Protein AF-A0A543DZI5-F1 (afdb_monomer)

pLDDT: mean 74.72, std 18.53, range [35.56, 98.25]

Solvent-accessible surface area (backbone atoms only — not comparable to full-atom values): 7127 Å² total; per-residue (Å²): 140,82,82,80,81,78,82,77,82,77,76,78,82,79,47,74,64,57,53,44,56,67,58,48,46,56,52,52,51,49,52,52,50,52,51,44,68,60,46,51,62,59,71,72,46,80,83,77,89,53,93,92,56,83,83,88,65,78,94,78,85,89,71,99,50,77,84,76,57,74,75,77,78,87,83,84,87,84,85,84,87,83,86,80,69,88,87,72,88,88,74,88,87,88,82,86,131

Secondary structure (DSSP, 8-state):
---------------HHHHHHHHHHHHHHHHHHHHHHHHHHHHTSPPPP-TTS---SPP----S-SSSS-PPPS-----------S-----------

Sequence (97 aa):
MKCPQGRRLSFRHVSVWETILFFVVPSVALYLGIVLLVVAPRMARRPRYRVGQPWPHAPIWWTANPQGAQLPAADHHPTAVTGARAGTERGGARGSW

Organism: NCBI:txid630975

Foldseek 3Di:
DDDDDDDDPPDDDQDPVNVCCVPVVVVVVVVVVVVCVVVVVVVVDDDDDDPPDPDPDDDDDDDPDPVRPCPDPPDDDDDDPDDDDDDDDPDDDDDDD

InterPro domains:
  IPR060829 Aa3-type cytochrome oxidase subunit CtaJ [NF050118] (15-97)

Structure (mmCIF, N/CA/C/O backbone):
data_AF-A0A543DZI5-F1
#
_entry.id   AF-A0A543DZI5-F1
#
loop_
_atom_site.group_PDB
_atom_site.id
_atom_site.type_symbol
_atom_site.label_atom_id
_atom_site.label_alt_id
_atom_site.label_comp_id
_atom_site.label_asym_id
_atom_site.label_entity_id
_atom_site.label_seq_id
_atom_site.pdbx_PDB_ins_code
_atom_site.Cartn_x
_atom_site.Cartn_y
_atom_site.Cartn_z
_atom_site.occupancy
_atom_site.B_iso_or_equiv
_atom_site.auth_seq_id
_atom_site.auth_comp_id
_atom_site.auth_asym_id
_atom_site.auth_atom_id
_atom_site.pdbx_PDB_model_num
ATOM 1 N N . MET A 1 1 ? -21.995 32.974 63.625 1.00 53.75 1 MET A N 1
ATOM 2 C CA . MET A 1 1 ? -21.387 31.707 63.157 1.00 53.75 1 MET A CA 1
ATOM 3 C C . MET A 1 1 ? -21.916 31.404 61.760 1.00 53.75 1 MET A C 1
ATOM 5 O O . MET A 1 1 ? -23.112 31.203 61.615 1.00 53.75 1 MET A O 1
ATOM 9 N N . LYS A 1 2 ? -21.074 31.483 60.721 1.00 55.44 2 LYS A N 1
ATOM 10 C CA . LYS A 1 2 ? -21.460 31.276 59.311 1.00 55.44 2 LYS A CA 1
ATOM 11 C C . LYS A 1 2 ? -20.929 29.903 58.885 1.00 55.44 2 LYS A C 1
ATOM 13 O O . LYS A 1 2 ? -19.719 29.706 58.900 1.00 55.44 2 LYS A O 1
ATOM 18 N N . CYS A 1 3 ? -21.812 28.952 58.582 1.00 57.44 3 CYS A N 1
ATOM 19 C CA . CYS A 1 3 ? -21.397 27.639 58.079 1.00 57.44 3 CYS A CA 1
ATOM 20 C C . CYS A 1 3 ? -20.804 27.772 56.664 1.00 57.44 3 CYS A C 1
ATOM 22 O O . CYS A 1 3 ? -21.391 28.476 55.835 1.00 57.44 3 CYS A O 1
ATOM 24 N N . PRO A 1 4 ? -19.674 27.108 56.360 1.00 69.19 4 PRO A N 1
ATOM 25 C CA . PRO A 1 4 ? -19.112 27.112 55.020 1.00 69.19 4 PRO A CA 1
ATOM 26 C C . PRO A 1 4 ? -19.954 26.219 54.101 1.00 69.19 4 PRO A C 1
ATOM 28 O O . PRO A 1 4 ? -20.154 25.033 54.354 1.00 69.19 4 PRO A O 1
ATOM 31 N N . GLN A 1 5 ? -20.457 26.822 53.027 1.00 67.62 5 GLN A N 1
ATOM 32 C CA . GLN A 1 5 ? -21.112 26.151 51.906 1.00 67.62 5 GLN A CA 1
ATOM 33 C C . GLN A 1 5 ? -20.207 25.036 51.356 1.00 67.62 5 GLN A C 1
ATOM 35 O O . GLN A 1 5 ? -19.126 25.298 50.825 1.00 67.62 5 GLN A O 1
ATOM 40 N N . GLY A 1 6 ? -20.654 23.788 51.507 1.00 62.84 6 GLY A N 1
ATOM 41 C CA . GLY A 1 6 ? -19.971 22.606 50.996 1.00 62.84 6 GLY A CA 1
ATOM 42 C C . GLY A 1 6 ? -19.879 22.645 49.473 1.00 62.84 6 GLY A C 1
ATOM 43 O O . GLY A 1 6 ? -20.889 22.716 48.771 1.00 62.84 6 GLY A O 1
ATOM 44 N N . ARG A 1 7 ? -18.650 22.600 48.958 1.00 67.56 7 ARG A N 1
ATOM 45 C CA . ARG A 1 7 ? -18.345 22.563 47.527 1.00 67.56 7 ARG A CA 1
ATOM 46 C C . ARG A 1 7 ? -18.902 21.259 46.944 1.00 67.56 7 ARG A C 1
ATOM 48 O O . ARG A 1 7 ? -18.351 20.189 47.184 1.00 67.56 7 ARG A O 1
ATOM 55 N N . ARG A 1 8 ? -20.013 21.335 46.206 1.00 65.69 8 ARG A N 1
ATOM 56 C CA . ARG A 1 8 ? -20.570 20.180 45.490 1.00 65.69 8 ARG A CA 1
ATOM 57 C C . ARG A 1 8 ? -19.593 19.779 44.386 1.00 65.69 8 ARG A C 1
ATOM 59 O O . ARG A 1 8 ? -19.384 20.530 43.438 1.00 65.69 8 ARG A O 1
ATOM 66 N N . LEU A 1 9 ? -18.985 18.606 44.524 1.00 63.66 9 LEU A N 1
ATOM 67 C CA . LEU A 1 9 ? -18.251 17.966 43.439 1.00 63.66 9 LEU A CA 1
ATOM 68 C C . LEU A 1 9 ? -19.283 17.516 42.402 1.00 63.66 9 LEU A C 1
ATOM 70 O O . LEU A 1 9 ? -19.989 16.529 42.595 1.00 63.66 9 LEU A O 1
ATOM 74 N N . SER A 1 10 ? -19.425 18.300 41.337 1.00 65.38 10 SER A N 1
ATOM 75 C CA . SER A 1 10 ? -20.261 17.941 40.197 1.00 65.38 10 SER A CA 1
ATOM 76 C C . SER A 1 10 ? -19.555 16.840 39.412 1.00 65.38 10 SER A C 1
ATOM 78 O O . SER A 1 10 ? -18.687 17.120 38.587 1.00 65.38 10 SER A O 1
ATOM 80 N N . PHE A 1 11 ? -19.909 15.584 39.676 1.00 60.81 11 PHE A N 1
ATOM 81 C CA . PHE A 1 11 ? -19.508 14.466 38.829 1.00 60.81 11 PHE A CA 1
ATOM 82 C C . PHE A 1 11 ? -20.191 14.627 37.472 1.00 60.81 11 PHE A C 1
ATOM 84 O O . PHE A 1 11 ? -21.397 14.426 37.334 1.00 60.81 11 PHE A O 1
ATOM 91 N N . ARG A 1 12 ? -19.420 15.049 36.466 1.00 76.06 12 ARG A N 1
ATOM 92 C CA . ARG A 1 12 ? -19.873 15.072 35.075 1.00 76.06 12 ARG A CA 1
ATOM 93 C C . ARG A 1 12 ? -20.205 13.628 34.696 1.00 76.06 12 ARG A C 1
ATOM 95 O O . ARG A 1 12 ? -19.325 12.773 34.714 1.00 76.06 12 ARG A O 1
ATOM 102 N N . HIS A 1 13 ? -21.479 13.348 34.430 1.00 73.31 13 HIS A N 1
ATOM 103 C CA . HIS A 1 13 ? -21.923 12.028 33.992 1.00 73.31 13 HIS A CA 1
ATOM 104 C C . HIS A 1 13 ? -21.232 11.710 32.660 1.00 73.31 13 HIS A C 1
ATOM 106 O O . HIS A 1 13 ? -21.499 12.365 31.654 1.00 73.31 13 HIS A O 1
ATOM 112 N N . VAL A 1 14 ? -20.312 10.744 32.661 1.00 78.44 14 VAL A N 1
ATOM 113 C CA . VAL A 1 14 ? -19.659 10.268 31.437 1.00 78.44 14 VAL A CA 1
ATOM 114 C C . VAL A 1 14 ? -20.595 9.258 30.794 1.00 78.44 14 VAL A C 1
ATOM 116 O O . VAL A 1 14 ? -20.921 8.230 31.389 1.00 78.44 14 VAL A O 1
ATOM 119 N N . SER A 1 15 ? -21.083 9.578 29.599 1.00 89.38 15 SER A N 1
ATOM 120 C CA . SER A 1 15 ? -21.932 8.657 28.847 1.00 89.38 15 SER A CA 1
ATOM 121 C C . SER A 1 15 ? -21.088 7.564 28.187 1.00 89.38 15 SER A C 1
ATOM 123 O O . SER A 1 15 ? -19.929 7.786 27.838 1.00 89.38 15 SER A O 1
ATOM 125 N N . VAL A 1 16 ? -21.683 6.387 27.966 1.00 89.56 16 VAL A N 1
ATOM 126 C CA . VAL A 1 16 ? -21.035 5.283 27.231 1.00 89.56 16 VAL A CA 1
ATOM 127 C C . VAL A 1 16 ? -20.552 5.752 25.854 1.00 89.56 16 VAL A C 1
ATOM 129 O O . VAL A 1 16 ? -19.465 5.373 25.418 1.00 89.56 16 VAL A O 1
ATOM 132 N N . TRP A 1 17 ? -21.315 6.636 25.200 1.00 94.44 17 TRP A N 1
ATOM 133 C CA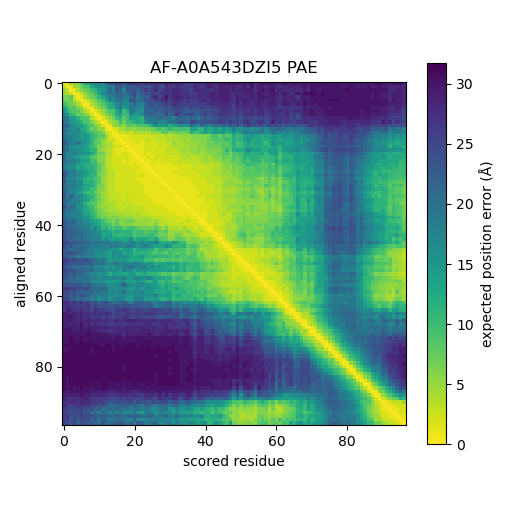 . TRP A 1 17 ? -20.915 7.212 23.920 1.00 94.44 17 TRP A CA 1
ATOM 134 C C . TRP A 1 17 ? -19.690 8.104 24.010 1.00 94.44 17 TRP A C 1
ATOM 136 O O . TRP A 1 17 ? -18.831 8.014 23.139 1.00 94.44 17 TRP A O 1
ATOM 146 N N . GLU A 1 18 ? -19.571 8.913 25.062 1.00 90.19 18 GLU A N 1
ATOM 147 C CA . GLU A 1 18 ? -18.394 9.756 25.264 1.00 90.19 18 GLU A CA 1
ATOM 148 C C . GLU A 1 18 ? -17.138 8.889 25.427 1.00 90.19 18 GLU A C 1
ATOM 150 O O . GLU A 1 18 ? -16.133 9.125 24.760 1.00 90.19 18 GLU A O 1
ATOM 155 N N . THR A 1 19 ? -17.222 7.796 26.188 1.00 91.31 19 THR A N 1
ATOM 156 C CA . THR A 1 19 ? -16.124 6.827 26.320 1.00 91.31 19 THR A CA 1
ATOM 157 C C . THR A 1 19 ? -15.733 6.215 24.970 1.00 91.31 19 THR A C 1
ATOM 159 O O . THR A 1 19 ? -14.557 6.203 24.608 1.00 91.31 19 THR A O 1
ATOM 162 N N . ILE A 1 20 ? -16.695 5.736 24.179 1.00 93.94 20 ILE A N 1
ATOM 163 C CA . ILE A 1 20 ? -16.399 5.131 22.869 1.00 93.94 20 ILE A CA 1
ATOM 164 C C . ILE A 1 20 ? -15.758 6.156 21.928 1.00 93.94 20 ILE A C 1
ATOM 166 O O . ILE A 1 20 ? -14.760 5.852 21.271 1.00 93.94 20 ILE A O 1
ATOM 170 N N . LEU A 1 21 ? -16.293 7.377 21.892 1.00 94.75 21 LEU A N 1
ATOM 171 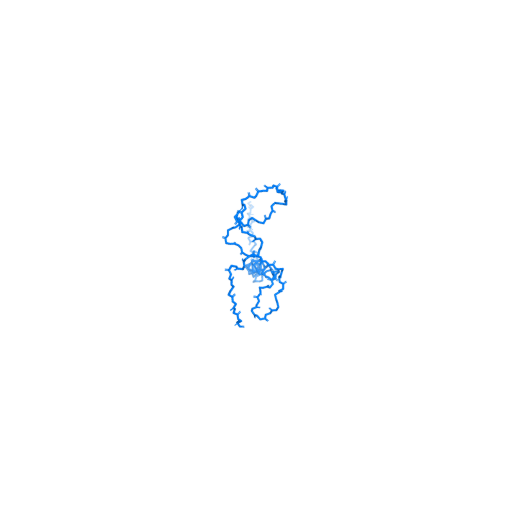C CA . LEU A 1 21 ? -15.797 8.434 21.021 1.00 94.75 21 LEU A CA 1
ATOM 172 C C . LEU A 1 21 ? -14.351 8.816 21.347 1.00 94.75 21 LEU A C 1
ATOM 174 O O . LEU A 1 21 ? -13.583 9.094 20.436 1.00 94.75 21 LEU A O 1
ATOM 178 N N . PHE A 1 22 ? -13.956 8.801 22.619 1.00 94.31 22 PHE A N 1
ATOM 179 C CA . PHE A 1 22 ? -12.601 9.187 23.014 1.00 94.31 22 PHE A CA 1
ATOM 180 C C . PHE A 1 22 ? -11.589 8.042 23.002 1.00 94.31 22 PHE A C 1
ATOM 182 O O . PHE A 1 22 ? -10.409 8.295 22.778 1.00 94.31 22 PHE A O 1
ATOM 189 N N . PHE A 1 23 ? -12.005 6.793 23.208 1.00 92.56 23 PHE A N 1
ATOM 190 C CA . PHE A 1 23 ? -11.061 5.670 23.265 1.00 92.56 23 PHE A CA 1
ATOM 191 C C . PHE A 1 23 ? -11.002 4.863 21.972 1.00 92.56 23 PHE A C 1
ATOM 193 O O . PHE A 1 23 ? -9.922 4.467 21.529 1.00 92.56 23 PHE A O 1
ATOM 200 N N . VAL A 1 24 ? -12.147 4.627 21.335 1.00 96.25 24 VAL A N 1
ATOM 201 C CA . VAL A 1 24 ? -12.218 3.764 20.152 1.00 96.25 24 VAL A CA 1
ATOM 202 C C . VAL A 1 24 ? -11.907 4.563 18.897 1.00 96.25 24 VAL A C 1
ATOM 204 O O . VAL A 1 24 ? -11.090 4.126 18.089 1.00 96.25 24 VAL A O 1
ATOM 207 N N . VAL A 1 25 ? -12.501 5.749 18.740 1.00 96.56 25 VAL A N 1
ATOM 208 C CA . VAL A 1 25 ? -12.350 6.529 17.501 1.00 96.56 25 VAL A CA 1
ATOM 209 C C . VAL A 1 25 ? -10.899 6.944 17.249 1.00 96.56 25 VAL A C 1
ATOM 211 O O . VAL A 1 25 ? -10.433 6.677 16.144 1.00 96.56 25 VAL A O 1
ATOM 214 N N . PRO A 1 26 ? -10.133 7.506 18.208 1.00 97.44 26 PRO A N 1
ATOM 215 C CA . PRO A 1 26 ? -8.746 7.888 17.942 1.00 97.44 26 PRO A CA 1
ATOM 216 C C . PRO A 1 26 ? -7.863 6.679 17.639 1.00 97.44 26 PRO A C 1
ATOM 218 O O . PRO A 1 26 ? -7.013 6.749 16.756 1.00 97.44 26 PRO A O 1
ATOM 221 N N . SER A 1 27 ? -8.110 5.552 18.311 1.00 97.25 27 SER A N 1
ATOM 222 C CA . SER A 1 27 ? -7.386 4.302 18.071 1.00 97.25 27 SER A CA 1
ATOM 223 C C . SER A 1 27 ? -7.633 3.784 16.654 1.00 97.25 27 SER A C 1
ATOM 225 O O . SER A 1 27 ? -6.691 3.533 15.905 1.00 97.25 27 SER A O 1
ATOM 227 N N . VAL A 1 28 ? -8.901 3.677 16.248 1.00 98.25 28 VAL A N 1
ATOM 228 C CA . VAL A 1 28 ? -9.276 3.228 14.900 1.00 98.25 28 VAL A CA 1
ATOM 229 C C . VAL A 1 28 ? -8.771 4.207 13.842 1.00 98.25 28 VAL A C 1
ATOM 231 O O . VAL A 1 28 ? -8.195 3.778 12.846 1.00 98.25 28 VAL A O 1
ATOM 234 N N . ALA A 1 29 ? -8.927 5.514 14.062 1.00 97.75 29 ALA A N 1
ATOM 235 C CA . ALA A 1 29 ? -8.453 6.545 13.145 1.00 97.75 29 ALA A CA 1
ATOM 236 C C . ALA A 1 29 ? -6.934 6.479 12.950 1.00 97.75 29 ALA A C 1
ATOM 238 O O . ALA A 1 29 ? -6.464 6.579 11.818 1.00 97.75 29 ALA A O 1
ATOM 239 N N . LEU A 1 30 ? -6.170 6.247 14.022 1.00 97.81 30 LEU A N 1
ATOM 240 C CA . LEU A 1 30 ? -4.723 6.068 13.946 1.00 97.81 30 LEU A CA 1
ATOM 241 C C . LEU A 1 30 ? -4.360 4.847 13.097 1.00 97.81 30 LEU A C 1
ATOM 243 O O . LEU A 1 30 ? -3.555 4.964 12.175 1.00 97.81 30 LEU A O 1
ATOM 247 N N . TYR A 1 31 ? -4.973 3.690 13.363 1.00 98.06 31 TYR A N 1
ATOM 248 C CA . TYR A 1 31 ? -4.709 2.478 12.583 1.00 98.06 31 TYR A CA 1
ATOM 249 C C . TYR A 1 31 ? -5.075 2.649 11.111 1.00 98.06 31 TYR A C 1
ATOM 251 O O . TYR A 1 31 ? -4.279 2.299 10.241 1.00 98.06 31 TYR A O 1
ATOM 259 N N . LEU A 1 32 ? -6.241 3.226 10.816 1.00 97.75 32 LEU A N 1
ATOM 260 C CA . LEU A 1 32 ? -6.652 3.515 9.443 1.00 97.75 32 LEU A CA 1
ATOM 261 C C . LEU A 1 32 ? -5.703 4.507 8.769 1.00 97.75 32 LEU A C 1
ATOM 263 O O . LEU A 1 32 ? -5.350 4.307 7.611 1.00 97.75 32 LEU A O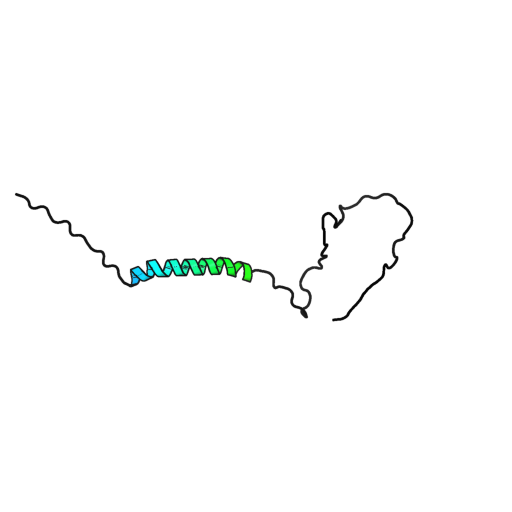 1
ATOM 267 N N . GLY A 1 33 ? -5.238 5.526 9.494 1.00 97.88 33 GLY A N 1
ATOM 268 C CA . GLY A 1 33 ? -4.234 6.470 9.012 1.00 97.88 33 GLY A CA 1
ATOM 269 C C . GLY A 1 33 ? -2.926 5.778 8.633 1.00 97.88 33 GLY A C 1
ATOM 270 O O . GLY A 1 33 ? -2.405 6.005 7.542 1.00 97.88 33 GLY A O 1
ATOM 271 N N . ILE A 1 34 ? -2.429 4.874 9.483 1.00 97.38 34 ILE A N 1
ATOM 272 C CA . ILE A 1 34 ? -1.220 4.082 9.210 1.00 97.38 34 ILE A CA 1
ATOM 273 C C . ILE A 1 34 ? -1.428 3.178 7.992 1.00 97.38 34 ILE A C 1
ATOM 275 O O . ILE A 1 34 ? -0.601 3.170 7.080 1.00 97.38 34 ILE A O 1
ATOM 279 N N . VAL A 1 35 ? -2.534 2.432 7.944 1.00 97.00 35 VAL A N 1
ATOM 280 C CA . VAL A 1 35 ? -2.854 1.547 6.815 1.00 97.00 35 VAL A CA 1
ATOM 281 C C . VAL A 1 35 ? -2.930 2.346 5.519 1.00 97.00 35 VAL A C 1
ATOM 283 O O . VAL A 1 35 ? -2.341 1.937 4.519 1.00 97.00 35 VAL A O 1
ATOM 286 N N . LEU A 1 36 ? -3.590 3.503 5.531 1.00 96.69 36 LEU A 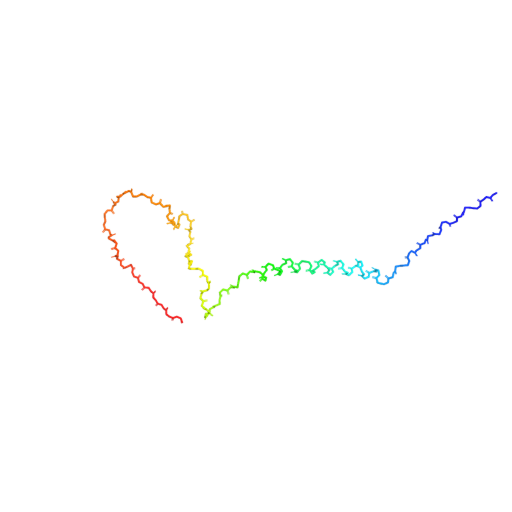N 1
ATOM 287 C CA . LEU A 1 36 ? -3.692 4.372 4.367 1.00 96.69 36 LEU A CA 1
ATOM 288 C C . LEU A 1 36 ? -2.312 4.865 3.923 1.00 96.69 36 LEU A C 1
ATOM 290 O O . LEU A 1 36 ? -1.992 4.764 2.741 1.00 96.69 36 LEU A O 1
ATOM 294 N N . LEU A 1 37 ? -1.470 5.316 4.855 1.00 96.31 37 LEU A N 1
ATOM 295 C CA . LEU A 1 37 ? -0.111 5.781 4.562 1.00 96.31 37 LEU A CA 1
ATOM 296 C C . LEU A 1 37 ? 0.750 4.685 3.911 1.00 96.31 37 LEU A C 1
ATOM 298 O O . LEU A 1 37 ? 1.583 4.973 3.056 1.00 96.31 37 LEU A O 1
ATOM 302 N N . VAL A 1 38 ? 0.539 3.423 4.287 1.00 94.69 38 VAL A N 1
ATOM 303 C CA . VAL A 1 38 ? 1.278 2.271 3.746 1.00 94.69 38 VAL A CA 1
ATOM 304 C C . VAL A 1 38 ? 0.705 1.796 2.408 1.00 94.69 38 VAL A C 1
ATOM 306 O O . VAL A 1 38 ? 1.453 1.484 1.476 1.00 94.69 38 VAL A O 1
ATOM 309 N N . VAL A 1 39 ? -0.620 1.714 2.289 1.00 94.06 39 VAL A N 1
ATOM 310 C CA . VAL A 1 39 ? -1.300 1.130 1.124 1.00 94.06 39 VAL A CA 1
ATOM 311 C C . VAL A 1 39 ? -1.418 2.130 -0.025 1.00 94.06 39 VAL A C 1
ATOM 313 O O . VAL A 1 39 ? -1.202 1.743 -1.174 1.00 94.06 39 VAL A O 1
ATOM 316 N N . ALA A 1 40 ? -1.677 3.410 0.248 1.00 91.00 40 ALA A N 1
ATOM 317 C CA . ALA A 1 40 ? -1.808 4.444 -0.781 1.00 91.00 40 ALA A CA 1
ATOM 318 C C . ALA A 1 40 ? -0.607 4.514 -1.748 1.00 91.00 40 ALA A C 1
ATOM 320 O O . ALA A 1 40 ? -0.820 4.412 -2.961 1.00 91.00 40 ALA A O 1
ATOM 321 N N . PRO A 1 41 ? 0.663 4.590 -1.292 1.00 86.25 41 PRO A N 1
ATOM 322 C CA . PRO A 1 41 ? 1.796 4.616 -2.212 1.00 86.25 41 PRO A CA 1
ATOM 323 C C . PRO A 1 41 ? 1.955 3.293 -2.961 1.00 86.25 41 PRO A C 1
ATOM 325 O O . PRO A 1 41 ? 2.472 3.283 -4.073 1.00 86.25 41 PRO A O 1
ATOM 328 N N . ARG A 1 42 ? 1.518 2.163 -2.388 1.00 84.81 42 ARG A N 1
ATOM 329 C CA . ARG A 1 42 ? 1.537 0.866 -3.073 1.00 84.81 42 ARG A CA 1
ATOM 330 C C . ARG A 1 42 ? 0.526 0.817 -4.216 1.00 84.81 42 ARG A C 1
ATOM 332 O O . ARG A 1 42 ? 0.855 0.257 -5.255 1.00 84.81 42 ARG A O 1
ATOM 339 N N . MET A 1 43 ? -0.656 1.404 -4.043 1.00 82.56 43 MET A N 1
ATOM 340 C CA . MET A 1 43 ? -1.676 1.485 -5.095 1.00 82.56 43 MET A CA 1
ATOM 341 C C . MET A 1 43 ? -1.255 2.411 -6.241 1.00 82.56 43 MET A C 1
ATOM 343 O O . MET A 1 43 ? -1.557 2.124 -7.392 1.00 82.56 43 MET A O 1
ATOM 347 N N . ALA A 1 44 ? -0.511 3.479 -5.943 1.00 80.31 44 ALA A N 1
ATOM 348 C CA . ALA A 1 44 ? 0.005 4.407 -6.950 1.00 80.31 44 ALA A CA 1
ATOM 349 C C . ALA A 1 44 ? 1.250 3.891 -7.708 1.00 80.31 44 ALA A C 1
ATOM 351 O O . ALA A 1 44 ? 1.693 4.514 -8.675 1.00 80.31 44 ALA A O 1
ATOM 352 N N . ARG A 1 45 ? 1.861 2.775 -7.280 1.00 80.62 45 ARG A N 1
ATOM 353 C CA . ARG A 1 45 ? 3.052 2.217 -7.943 1.00 80.62 45 ARG A CA 1
ATOM 354 C C . ARG A 1 45 ? 2.692 1.579 -9.279 1.00 80.62 45 ARG A C 1
ATOM 356 O O . ARG A 1 45 ? 1.671 0.912 -9.419 1.00 80.62 45 ARG A O 1
ATOM 363 N N . ARG A 1 46 ? 3.604 1.720 -10.247 1.00 74.44 46 ARG A N 1
ATOM 364 C CA . ARG A 1 46 ? 3.481 1.064 -11.553 1.00 74.44 46 ARG A CA 1
ATOM 365 C C . ARG A 1 46 ? 3.358 -0.458 -11.378 1.00 74.44 46 ARG A C 1
ATOM 367 O O . ARG A 1 46 ? 4.097 -1.029 -10.567 1.00 74.44 46 ARG A O 1
ATOM 374 N N . PRO A 1 47 ? 2.460 -1.117 -12.130 1.00 78.31 47 PRO A N 1
ATOM 375 C CA . PRO A 1 47 ? 2.295 -2.560 -12.060 1.00 78.31 47 PRO A CA 1
ATOM 376 C C . PRO A 1 47 ? 3.598 -3.262 -12.448 1.00 78.31 47 PRO A C 1
ATOM 378 O O . PRO A 1 47 ? 4.315 -2.843 -13.357 1.00 78.31 47 PRO A O 1
ATOM 381 N N . ARG A 1 48 ? 3.915 -4.336 -11.723 1.00 83.25 48 ARG A N 1
ATOM 382 C CA . ARG A 1 48 ? 5.094 -5.162 -11.988 1.00 83.25 48 ARG A CA 1
ATOM 383 C C . ARG A 1 48 ? 4.853 -5.997 -13.243 1.00 83.25 48 ARG A C 1
ATOM 385 O O . ARG A 1 48 ? 3.764 -6.551 -13.393 1.00 83.25 48 ARG A O 1
ATOM 392 N N . TYR A 1 49 ? 5.869 -6.109 -14.098 1.00 86.50 49 TYR A N 1
ATOM 393 C CA . TYR A 1 49 ? 5.813 -6.966 -15.280 1.00 86.50 49 TYR A CA 1
ATOM 394 C C . TYR A 1 49 ? 5.381 -8.398 -14.919 1.00 86.50 49 TYR A C 1
ATOM 396 O O . TYR A 1 49 ? 5.795 -8.947 -13.892 1.00 86.50 49 TYR A O 1
ATOM 404 N N . ARG A 1 50 ? 4.533 -8.991 -15.765 1.00 88.38 50 ARG A N 1
ATOM 405 C CA . ARG A 1 50 ? 4.046 -10.371 -15.658 1.00 88.38 50 ARG A CA 1
ATOM 406 C C . ARG A 1 50 ? 4.519 -11.146 -16.883 1.00 88.38 50 ARG A C 1
ATOM 408 O O . ARG A 1 50 ? 4.385 -10.660 -18.000 1.00 88.38 50 ARG A O 1
ATOM 415 N N . VAL A 1 51 ? 5.048 -12.349 -16.670 1.00 88.25 51 VAL A N 1
ATOM 416 C CA . VAL A 1 51 ? 5.478 -13.237 -17.761 1.00 88.25 51 VAL A CA 1
ATOM 417 C C . VAL A 1 51 ? 4.276 -13.544 -18.663 1.00 88.25 51 VAL A C 1
ATOM 419 O O . VAL A 1 51 ? 3.199 -13.857 -18.160 1.00 88.25 51 VAL A O 1
ATOM 422 N N . GLY A 1 52 ? 4.450 -13.399 -19.979 1.00 88.44 52 GLY A N 1
ATOM 423 C CA . GLY A 1 52 ? 3.395 -13.586 -20.983 1.00 88.44 52 GLY A CA 1
ATOM 424 C C . GLY A 1 52 ? 2.616 -12.318 -21.355 1.00 88.44 52 GLY A C 1
ATOM 425 O O . GLY A 1 52 ? 1.864 -12.342 -22.323 1.00 88.44 52 GLY A O 1
ATOM 426 N N . GLN A 1 53 ? 2.799 -11.205 -20.636 1.00 88.56 53 GLN A N 1
ATOM 427 C CA . GLN A 1 53 ? 2.268 -9.904 -21.055 1.00 88.56 53 GLN A CA 1
ATOM 428 C C . GLN A 1 53 ? 3.266 -9.177 -21.972 1.00 88.56 53 GLN A C 1
ATOM 430 O O . GLN A 1 53 ? 4.473 -9.373 -21.819 1.00 88.56 53 GLN A O 1
ATOM 435 N N . PRO A 1 54 ? 2.810 -8.307 -22.893 1.00 88.44 54 PRO A N 1
ATOM 436 C CA . PRO A 1 54 ? 3.702 -7.426 -23.644 1.00 88.44 54 PRO A CA 1
ATOM 437 C C . PRO A 1 54 ? 4.524 -6.543 -22.698 1.00 88.44 54 PRO A C 1
ATOM 439 O O . PRO A 1 54 ? 3.991 -6.041 -21.709 1.00 88.44 54 PRO A O 1
ATOM 442 N N . TRP A 1 55 ? 5.813 -6.347 -22.992 1.00 86.12 55 TRP A N 1
ATOM 443 C CA . TRP A 1 55 ? 6.715 -5.530 -22.174 1.00 86.12 55 TRP A CA 1
ATOM 444 C C . TRP A 1 55 ? 6.316 -4.042 -22.250 1.00 86.12 55 TRP A C 1
ATOM 446 O O . TRP A 1 55 ? 6.502 -3.424 -23.297 1.00 86.12 55 TRP A O 1
ATOM 456 N N . PRO A 1 56 ? 5.781 -3.439 -21.167 1.00 84.00 56 PRO A N 1
ATOM 457 C CA . PRO A 1 56 ? 5.239 -2.079 -21.209 1.00 84.00 56 PRO A CA 1
ATOM 458 C C . PRO A 1 56 ? 6.270 -1.016 -20.797 1.00 84.00 56 PRO A C 1
ATOM 460 O O . PRO A 1 56 ? 5.956 0.171 -20.724 1.00 84.00 56 PRO A O 1
ATOM 463 N N . HIS A 1 57 ? 7.482 -1.436 -20.431 1.00 81.94 57 HIS A N 1
ATOM 464 C CA . HIS A 1 57 ? 8.531 -0.542 -19.959 1.00 81.94 57 HIS A CA 1
ATOM 465 C C . HIS A 1 57 ? 9.432 -0.123 -21.125 1.00 81.94 57 HIS A C 1
ATOM 467 O O . HIS A 1 57 ? 9.540 -0.822 -22.129 1.00 81.94 57 HIS A O 1
ATOM 473 N N . ALA A 1 58 ? 10.120 1.010 -20.983 1.00 84.12 58 ALA A N 1
ATOM 474 C CA . ALA A 1 58 ? 11.162 1.367 -21.937 1.00 84.12 58 ALA A CA 1
ATOM 475 C C . ALA A 1 58 ? 12.247 0.267 -21.972 1.00 84.12 58 ALA A C 1
ATOM 477 O O . ALA A 1 58 ? 12.475 -0.392 -20.947 1.00 84.12 58 ALA A O 1
ATOM 478 N N . PRO A 1 59 ? 12.913 0.047 -23.120 1.00 83.25 59 PRO A N 1
ATOM 479 C CA . PRO A 1 59 ? 14.080 -0.821 -23.191 1.00 83.25 59 PRO A CA 1
ATOM 480 C C . PRO A 1 59 ? 15.103 -0.390 -22.144 1.00 83.25 59 PRO A C 1
ATOM 482 O O . PRO A 1 59 ? 15.429 0.791 -22.030 1.00 83.25 59 PRO A O 1
ATOM 485 N N . ILE A 1 60 ? 15.577 -1.342 -21.348 1.00 79.50 60 ILE A N 1
ATOM 486 C CA . ILE A 1 60 ? 16.480 -1.065 -20.239 1.00 79.50 60 ILE A CA 1
ATOM 487 C C . ILE A 1 60 ? 17.635 -2.059 -20.261 1.00 79.50 60 ILE A C 1
ATOM 489 O O . ILE A 1 60 ? 17.433 -3.259 -20.431 1.00 79.50 60 ILE A O 1
ATOM 493 N N . TRP A 1 61 ? 18.849 -1.542 -20.090 1.00 80.56 61 TRP A N 1
ATOM 494 C CA . TRP A 1 61 ? 20.074 -2.329 -20.030 1.00 80.56 61 TRP A CA 1
ATOM 495 C C . TRP A 1 61 ? 20.540 -2.440 -18.581 1.00 80.56 61 TRP A C 1
ATOM 497 O O . TRP A 1 61 ? 20.739 -1.423 -17.917 1.00 80.56 61 TRP A O 1
ATOM 507 N N . TRP A 1 62 ? 20.662 -3.662 -18.059 1.00 75.19 62 TRP A N 1
ATOM 508 C CA . TRP A 1 62 ? 21.093 -3.895 -16.677 1.00 75.19 62 TRP A CA 1
ATOM 509 C C . TRP A 1 62 ? 22.564 -4.297 -16.698 1.00 75.19 62 TRP A C 1
ATOM 511 O O . TRP A 1 62 ? 22.946 -5.259 -17.356 1.00 75.19 62 TRP A O 1
ATOM 521 N N . THR A 1 63 ? 23.395 -3.532 -15.998 1.00 78.38 63 THR A N 1
ATOM 522 C CA . THR A 1 63 ? 24.851 -3.708 -15.943 1.00 78.38 63 THR A CA 1
ATOM 523 C C . THR A 1 63 ? 25.275 -3.989 -14.503 1.00 78.38 63 THR A C 1
ATOM 525 O O . THR A 1 63 ? 24.808 -3.322 -13.582 1.00 78.38 63 THR A O 1
ATOM 528 N N . ALA A 1 64 ? 26.125 -5.001 -14.293 1.00 73.56 64 ALA A N 1
ATOM 529 C CA . ALA A 1 64 ? 26.496 -5.494 -12.961 1.00 73.56 64 ALA A CA 1
ATOM 530 C C . ALA A 1 64 ? 27.404 -4.531 -12.164 1.00 73.56 64 ALA A C 1
ATOM 532 O O . ALA A 1 64 ? 27.568 -4.704 -10.960 1.00 73.56 64 ALA A O 1
ATOM 533 N N . ASN A 1 65 ? 27.977 -3.513 -12.818 1.00 63.91 65 ASN A N 1
ATOM 534 C CA . ASN A 1 65 ? 28.757 -2.449 -12.187 1.00 63.91 65 ASN A CA 1
ATOM 535 C C . ASN A 1 65 ? 28.790 -1.198 -13.087 1.00 63.91 65 ASN A C 1
ATOM 537 O O . ASN A 1 65 ? 29.582 -1.147 -14.027 1.00 63.91 65 ASN A O 1
ATOM 541 N N . PRO A 1 66 ? 27.974 -0.166 -12.824 1.00 57.97 66 PRO A N 1
ATOM 542 C CA . PRO A 1 66 ? 28.134 1.126 -13.466 1.00 57.97 66 PRO A CA 1
ATOM 543 C C . PRO A 1 66 ? 29.130 2.028 -12.720 1.00 57.97 66 PRO A C 1
ATOM 545 O O . PRO A 1 66 ? 28.7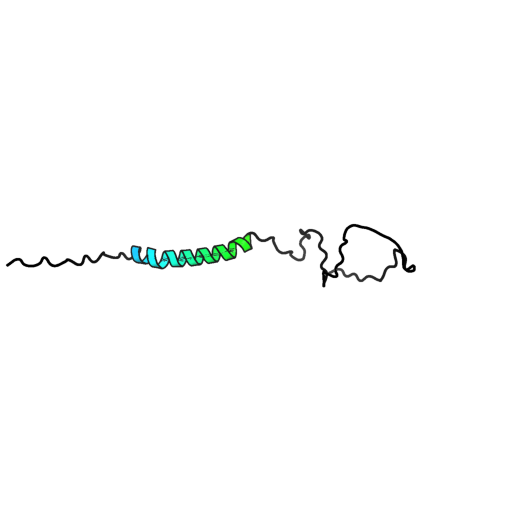37 2.881 -11.943 1.00 57.97 66 PRO A O 1
ATOM 548 N N . GLN A 1 67 ? 30.424 1.925 -13.008 1.00 55.78 67 GLN A N 1
ATOM 549 C CA . GLN A 1 67 ? 31.320 3.099 -12.999 1.00 55.78 67 GLN A CA 1
ATOM 550 C C . GLN A 1 67 ? 32.102 3.308 -14.308 1.00 55.78 67 GLN A C 1
ATOM 552 O O . GLN A 1 67 ? 32.370 4.443 -14.667 1.00 55.78 67 GLN A O 1
ATOM 557 N N . GLY A 1 68 ? 32.472 2.330 -15.134 1.00 52.88 68 GLY A N 1
ATOM 558 C CA . GLY A 1 68 ? 32.341 0.869 -15.071 1.00 52.88 68 GLY A CA 1
ATOM 559 C C . GLY A 1 68 ? 31.252 0.315 -15.999 1.00 52.88 68 GLY A C 1
ATOM 560 O O . GLY A 1 68 ? 31.416 -0.782 -16.516 1.00 52.88 68 GLY A O 1
ATOM 561 N N . ALA A 1 69 ? 30.217 1.110 -16.313 1.00 59.09 69 ALA A N 1
ATOM 562 C CA . ALA A 1 69 ? 29.268 0.821 -17.399 1.00 59.09 69 ALA A CA 1
ATOM 563 C C . ALA A 1 69 ? 29.472 1.702 -18.642 1.00 59.09 69 ALA A C 1
ATOM 565 O O . ALA A 1 69 ? 28.801 1.447 -19.635 1.00 59.09 69 ALA A O 1
ATOM 566 N N . GLN A 1 70 ? 30.356 2.716 -18.568 1.00 53.75 70 GLN A N 1
ATOM 567 C CA . GLN A 1 70 ? 30.771 3.631 -19.651 1.00 53.75 70 GLN A CA 1
ATOM 568 C C . GLN A 1 70 ? 29.706 3.889 -20.734 1.00 53.75 70 GLN A C 1
ATOM 570 O O . GLN A 1 70 ? 29.971 3.743 -21.925 1.00 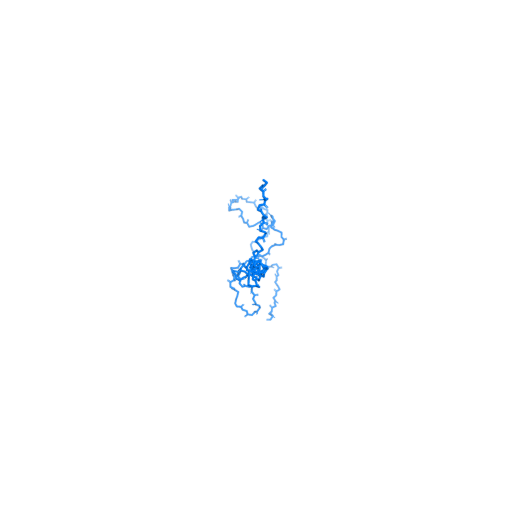53.75 70 GLN A O 1
ATOM 575 N N . LEU A 1 71 ? 28.499 4.310 -20.342 1.00 58.22 71 LEU A N 1
ATOM 576 C CA . LEU A 1 71 ? 27.665 5.031 -21.303 1.00 58.22 71 LEU A CA 1
ATOM 577 C C . LEU A 1 71 ? 28.371 6.379 -21.579 1.00 58.22 71 LEU A C 1
ATOM 579 O O . LEU A 1 71 ? 28.887 6.965 -20.624 1.00 58.22 71 LEU A O 1
ATOM 583 N N . PRO A 1 72 ? 28.487 6.843 -22.840 1.00 54.53 72 PRO A N 1
ATOM 584 C CA . PRO A 1 72 ? 29.514 7.822 -23.210 1.00 54.53 72 PRO A CA 1
ATOM 585 C C . PRO A 1 72 ? 29.348 9.178 -22.504 1.00 54.53 72 PRO A C 1
ATOM 587 O O . PRO A 1 72 ? 28.227 9.675 -22.397 1.00 54.53 72 PRO A O 1
ATOM 590 N N . ALA A 1 73 ? 30.456 9.836 -22.129 1.00 58.31 73 ALA A N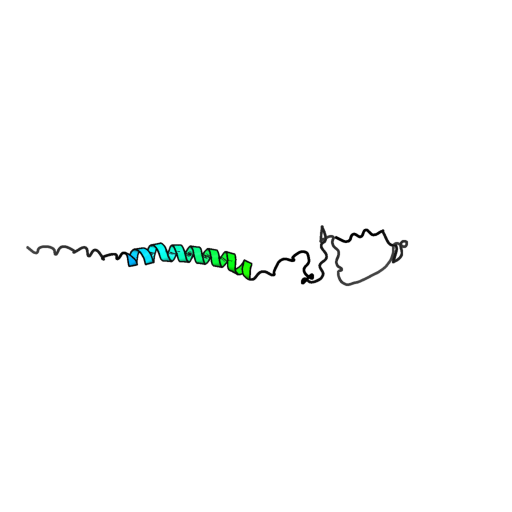 1
ATOM 591 C CA . ALA A 1 73 ? 30.491 11.294 -22.262 1.00 58.31 73 ALA A CA 1
ATOM 592 C C . ALA A 1 73 ? 30.554 11.576 -23.766 1.00 58.31 73 ALA A C 1
ATOM 594 O O . ALA A 1 73 ? 31.358 10.955 -24.463 1.00 58.31 73 ALA A O 1
ATOM 595 N N . ALA A 1 74 ? 29.661 12.424 -24.269 1.00 53.16 74 ALA A N 1
ATOM 596 C CA . ALA A 1 74 ? 29.586 12.724 -25.692 1.00 53.16 74 ALA A CA 1
ATOM 597 C C . ALA A 1 74 ? 30.938 13.270 -26.203 1.00 53.16 74 ALA A C 1
ATOM 599 O O . ALA A 1 74 ? 31.343 14.353 -25.799 1.00 53.16 74 ALA A O 1
ATOM 600 N N . ASP A 1 75 ? 31.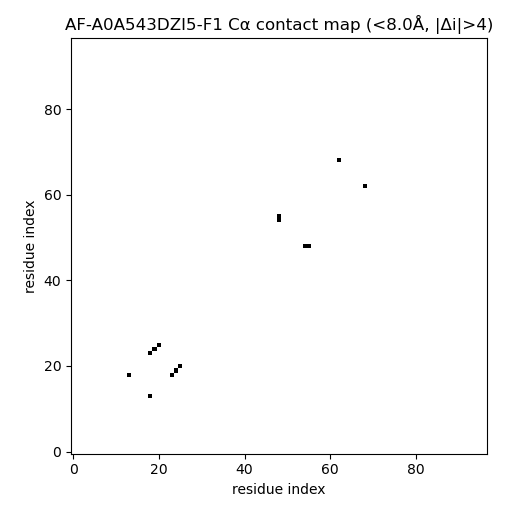580 12.455 -27.052 1.00 44.91 75 ASP A N 1
ATOM 601 C CA . ASP A 1 75 ? 32.670 12.674 -28.015 1.00 44.91 75 ASP A CA 1
ATOM 602 C C . ASP A 1 75 ? 33.987 13.348 -27.580 1.00 44.91 75 ASP A C 1
ATOM 604 O O . ASP A 1 75 ? 34.005 14.400 -26.962 1.00 44.91 75 ASP A O 1
ATOM 608 N N . HIS A 1 76 ? 35.116 12.740 -27.984 1.00 37.75 76 HIS A N 1
ATOM 609 C CA . HIS A 1 76 ? 36.115 13.302 -28.917 1.00 37.75 76 HIS A CA 1
ATOM 610 C C . HIS A 1 76 ? 37.288 12.302 -29.100 1.00 37.75 76 HIS A C 1
ATOM 612 O O . HIS A 1 76 ? 38.015 11.972 -28.168 1.00 37.75 76 HIS A O 1
ATOM 618 N N . HIS A 1 77 ? 37.452 11.782 -30.320 1.00 35.56 77 HIS A N 1
ATOM 619 C CA . HIS A 1 77 ? 38.579 10.942 -30.779 1.00 35.56 77 HIS A CA 1
ATOM 620 C C . HIS A 1 77 ? 39.932 11.710 -30.732 1.00 35.56 77 HIS A C 1
ATOM 622 O O . HIS A 1 77 ? 39.873 12.941 -30.751 1.00 35.56 77 HIS A O 1
ATOM 628 N N . PRO A 1 78 ? 41.139 11.067 -30.734 1.00 44.81 78 PRO A N 1
ATOM 629 C CA . PRO A 1 78 ? 41.568 10.143 -31.805 1.00 44.81 78 PRO A CA 1
ATOM 630 C C . PRO A 1 78 ? 42.494 8.948 -31.434 1.00 44.81 78 PRO A C 1
ATOM 632 O O . PRO A 1 78 ? 43.171 8.924 -30.413 1.00 44.81 78 PRO A O 1
ATOM 635 N N . THR A 1 79 ? 42.560 7.986 -32.373 1.00 37.72 79 THR A N 1
ATOM 636 C CA . THR A 1 79 ? 43.666 7.030 -32.675 1.00 37.72 79 THR A CA 1
ATOM 637 C C . THR A 1 79 ? 44.064 5.977 -31.620 1.00 37.72 79 THR A C 1
ATOM 639 O O . THR A 1 79 ? 44.709 6.271 -30.629 1.00 37.72 79 THR A O 1
ATOM 642 N N . ALA A 1 80 ? 43.626 4.720 -31.754 1.00 40.97 80 ALA A N 1
ATOM 643 C CA . ALA A 1 80 ? 44.194 3.657 -32.609 1.00 40.97 80 ALA A CA 1
ATOM 644 C C . ALA A 1 80 ? 45.399 2.911 -31.988 1.00 40.97 80 ALA A C 1
ATOM 646 O O . ALA A 1 80 ? 46.551 3.245 -32.239 1.00 40.97 80 ALA A O 1
ATOM 647 N N . VAL A 1 81 ? 45.112 1.803 -31.290 1.00 40.66 81 VAL A N 1
ATOM 648 C CA . VAL A 1 81 ? 45.933 0.587 -31.405 1.00 40.66 81 VAL A CA 1
ATOM 649 C C . VAL A 1 81 ? 45.169 -0.367 -32.318 1.00 40.66 81 VAL A C 1
ATOM 651 O O . VAL A 1 81 ? 44.177 -0.996 -31.959 1.00 40.66 81 VAL A O 1
ATOM 654 N N . THR A 1 82 ? 45.614 -0.333 -33.562 1.00 41.03 82 THR A N 1
ATOM 655 C CA . THR A 1 82 ? 45.233 -1.094 -34.746 1.00 41.03 82 THR A CA 1
ATOM 656 C C . THR A 1 82 ? 45.096 -2.596 -34.476 1.00 41.03 82 THR A C 1
ATOM 658 O O . THR A 1 82 ? 46.054 -3.216 -34.023 1.00 41.03 82 THR A O 1
ATOM 661 N N . GLY A 1 83 ? 43.964 -3.219 -34.845 1.00 38.19 83 GLY A N 1
ATOM 662 C CA . GLY A 1 83 ? 44.012 -4.659 -35.141 1.00 38.19 83 GLY A CA 1
ATOM 663 C C . GLY A 1 83 ? 42.729 -5.485 -35.214 1.00 38.19 83 GLY A C 1
ATOM 664 O O . GLY A 1 83 ? 42.734 -6.472 -35.942 1.00 38.19 83 GLY A O 1
ATOM 665 N N . ALA A 1 84 ? 41.630 -5.129 -34.543 1.00 42.59 84 ALA A N 1
ATOM 666 C CA . ALA A 1 84 ? 40.379 -5.893 -34.641 1.00 42.59 84 ALA A CA 1
ATOM 667 C C . ALA A 1 84 ? 39.223 -4.978 -35.048 1.00 42.59 84 ALA A C 1
ATOM 669 O O . ALA A 1 84 ? 38.666 -4.221 -34.260 1.00 42.59 84 ALA A O 1
ATOM 670 N N . ARG A 1 85 ? 38.953 -5.044 -36.348 1.00 42.00 85 ARG A N 1
ATOM 671 C CA . ARG A 1 85 ? 37.880 -4.413 -37.108 1.00 42.00 85 ARG A CA 1
ATOM 672 C C . ARG A 1 85 ? 36.532 -4.438 -36.380 1.00 42.00 85 ARG A C 1
ATOM 674 O O . ARG A 1 85 ? 36.197 -5.393 -35.685 1.00 42.00 85 ARG A O 1
ATOM 681 N N . ALA A 1 86 ? 35.736 -3.410 -36.659 1.00 51.62 86 ALA A N 1
ATOM 682 C CA . ALA A 1 86 ? 34.286 -3.500 -36.635 1.00 51.62 86 ALA A CA 1
ATOM 683 C C . ALA A 1 86 ? 33.819 -4.859 -37.198 1.00 51.62 86 ALA A C 1
ATOM 685 O O . ALA A 1 86 ? 34.248 -5.257 -38.279 1.00 51.62 86 ALA A O 1
ATOM 686 N N . GLY A 1 87 ? 32.966 -5.560 -36.448 1.00 56.66 87 GLY A N 1
ATOM 687 C CA . GLY A 1 87 ? 32.318 -6.796 -36.885 1.00 56.66 87 GLY A CA 1
ATOM 688 C C . GLY A 1 87 ? 33.211 -8.038 -36.871 1.00 56.66 87 GLY A C 1
ATOM 689 O O . GLY A 1 87 ? 33.647 -8.505 -37.917 1.00 56.66 87 GLY A O 1
ATOM 690 N N . THR A 1 88 ? 33.407 -8.645 -35.701 1.00 48.41 88 THR A N 1
ATOM 691 C CA . THR A 1 88 ? 33.649 -10.092 -35.621 1.00 48.41 88 THR A CA 1
ATOM 692 C C . THR A 1 88 ? 32.747 -10.677 -34.539 1.00 48.41 88 THR A C 1
ATOM 694 O O . THR A 1 88 ? 32.820 -10.312 -33.365 1.00 48.41 88 THR A O 1
ATOM 697 N N . GLU A 1 89 ? 31.807 -11.520 -34.963 1.00 64.88 89 GLU A N 1
ATOM 698 C CA . GLU A 1 89 ? 30.791 -12.123 -34.104 1.00 64.88 89 GLU A CA 1
ATOM 699 C C . GLU A 1 89 ? 31.460 -12.991 -33.034 1.00 64.88 89 GLU A C 1
ATOM 701 O O . GLU A 1 89 ? 32.076 -14.012 -33.330 1.00 64.88 89 GLU A O 1
ATOM 706 N N . ARG A 1 90 ? 31.352 -12.590 -31.765 1.00 66.44 90 ARG A N 1
ATOM 707 C CA . ARG A 1 90 ? 32.003 -13.278 -30.636 1.00 66.44 90 ARG A CA 1
ATOM 708 C C . ARG A 1 90 ? 31.215 -14.515 -30.144 1.00 66.44 90 ARG A C 1
ATOM 710 O O . ARG A 1 90 ? 31.520 -15.050 -29.085 1.00 66.44 90 ARG A O 1
ATOM 717 N N . GLY A 1 91 ? 30.238 -14.987 -30.927 1.00 80.44 91 GLY A N 1
ATOM 718 C CA . GLY A 1 91 ? 29.334 -16.106 -30.617 1.00 80.44 91 GLY A CA 1
ATOM 719 C C . GLY A 1 91 ? 27.977 -15.669 -30.044 1.00 80.44 91 GLY A C 1
ATOM 720 O O . GLY A 1 91 ? 27.833 -14.555 -29.542 1.00 80.44 91 GLY A O 1
ATOM 721 N N . GLY A 1 92 ? 26.970 -16.548 -30.121 1.00 84.06 92 GLY A N 1
ATOM 722 C CA . GLY A 1 92 ? 25.605 -16.281 -29.658 1.00 84.06 92 GLY A CA 1
ATOM 723 C C . GLY A 1 92 ? 24.915 -17.532 -29.116 1.00 84.06 92 GLY A C 1
ATOM 724 O O . GLY A 1 92 ? 25.077 -18.626 -29.650 1.00 84.06 92 GLY A O 1
ATOM 725 N N . ALA A 1 93 ? 24.130 -17.361 -28.057 1.00 82.44 93 ALA A N 1
ATOM 726 C CA . ALA A 1 93 ? 23.259 -18.391 -27.508 1.00 82.44 93 ALA A CA 1
ATOM 727 C C . ALA A 1 93 ? 21.812 -17.904 -27.600 1.00 82.44 93 ALA A C 1
ATOM 729 O O . ALA A 1 93 ? 21.518 -16.753 -27.280 1.00 82.44 93 ALA A O 1
ATOM 730 N N . ARG A 1 94 ? 20.909 -18.778 -28.046 1.00 86.81 94 ARG A N 1
ATOM 731 C CA 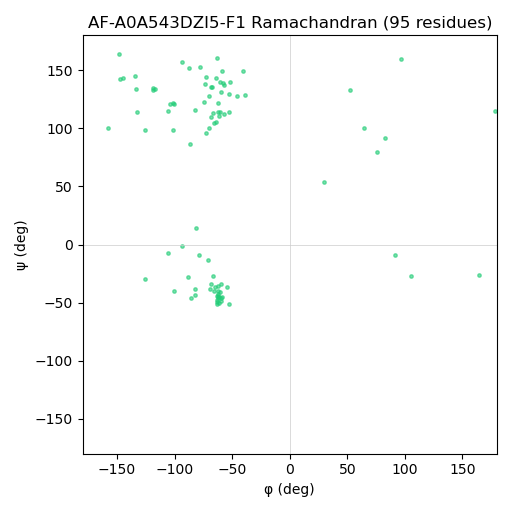. ARG A 1 94 ? 19.475 -18.498 -28.132 1.00 86.81 94 ARG A CA 1
ATOM 732 C C . ARG A 1 94 ? 18.689 -19.670 -27.571 1.00 86.81 94 ARG A C 1
ATOM 734 O O . ARG A 1 94 ? 19.065 -20.822 -27.769 1.00 86.81 94 ARG A O 1
ATOM 741 N N . GLY A 1 95 ? 17.580 -19.353 -26.927 1.00 82.25 95 GLY A N 1
ATOM 742 C CA . GLY A 1 95 ? 16.574 -20.303 -26.481 1.00 82.25 95 GLY A CA 1
ATOM 743 C C . GLY A 1 95 ? 15.203 -19.657 -26.617 1.00 82.25 95 GLY A C 1
ATOM 744 O O . GLY A 1 95 ? 15.066 -18.451 -26.414 1.00 82.25 95 GLY A O 1
ATOM 745 N N . SER A 1 96 ? 14.212 -20.453 -26.998 1.00 80.12 96 SER A N 1
ATOM 746 C CA . SER A 1 96 ? 12.796 -20.104 -26.903 1.00 80.12 96 SER A CA 1
ATOM 747 C C . SER A 1 96 ? 12.235 -20.791 -25.666 1.00 80.12 96 SER A C 1
ATOM 749 O O . SER A 1 96 ? 12.350 -22.014 -25.558 1.00 80.12 96 SER A O 1
ATOM 751 N N . TRP A 1 97 ? 11.699 -20.009 -24.733 1.00 73.94 97 TRP A N 1
ATOM 752 C CA . TRP A 1 97 ? 10.932 -20.532 -23.606 1.00 73.94 97 TRP A CA 1
ATOM 753 C C . TRP A 1 97 ? 9.462 -20.698 -23.990 1.00 73.94 97 TRP A C 1
ATOM 755 O O . TRP A 1 97 ? 9.001 -19.956 -24.890 1.00 73.94 97 TRP A O 1
#

Mean predicted aligned error: 16.08 Å

Radius of gyration: 36.26 Å; Cα contacts (8 Å, |Δi|>4): 7; chains: 1; bounding box: 68×52×100 Å